Protein AF-A0A1H9F675-F1 (afdb_monomer_lite)

Foldseek 3Di:
DCVDPVVVVVVVLVVQCVDPVRNVVSVVVVVVVPCPPPD

pLDDT: mean 89.27, std 13.22, range [48.09, 98.0]

Sequence (39 aa):
DCGSKIGFLTANVVYALDRDDIREGFLKELRKLDLDDHL

Structure (mmCIF, N/CA/C/O backbone):
data_AF-A0A1H9F675-F1
#
_entry.id   AF-A0A1H9F675-F1
#
loop_
_atom_site.group_PDB
_atom_site.id
_atom_site.type_symbol
_atom_site.label_atom_id
_atom_site.l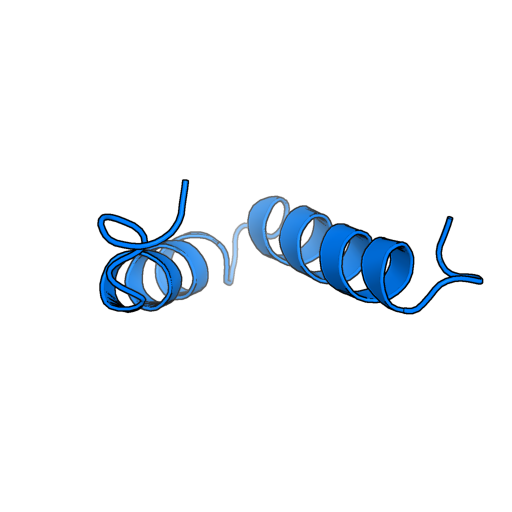abel_alt_id
_atom_site.label_comp_id
_atom_site.label_asym_id
_atom_site.label_entity_id
_atom_site.label_seq_id
_atom_site.pdbx_PDB_ins_code
_atom_site.Cartn_x
_atom_site.Cartn_y
_atom_site.Cartn_z
_atom_site.occupancy
_atom_site.B_iso_or_equiv
_atom_site.auth_seq_id
_atom_site.auth_comp_id
_atom_site.auth_asym_id
_atom_site.auth_atom_id
_atom_site.pdbx_PDB_model_num
ATOM 1 N N . ASP A 1 1 ? 4.562 2.260 -13.543 1.00 76.50 1 ASP A N 1
ATOM 2 C CA . ASP A 1 1 ? 5.955 2.416 -13.998 1.00 76.50 1 ASP A CA 1
ATOM 3 C C . ASP A 1 1 ? 6.835 2.784 -12.810 1.00 76.50 1 ASP A C 1
ATOM 5 O O . ASP A 1 1 ? 6.839 3.934 -12.395 1.00 76.50 1 ASP A O 1
ATOM 9 N N . CYS A 1 2 ? 7.559 1.823 -12.239 1.00 86.00 2 CYS A N 1
ATOM 10 C CA . CYS A 1 2 ? 8.467 2.102 -11.121 1.00 86.00 2 CYS A CA 1
ATOM 11 C C . CYS A 1 2 ? 9.788 2.765 -11.558 1.00 86.00 2 CYS A C 1
ATOM 13 O O . CYS A 1 2 ? 10.621 3.050 -10.704 1.00 86.00 2 CYS A O 1
ATOM 15 N N . GLY A 1 3 ? 9.991 3.019 -12.859 1.00 86.81 3 GLY A N 1
ATOM 16 C CA . GLY A 1 3 ? 11.136 3.765 -13.384 1.00 86.81 3 GLY A CA 1
ATOM 17 C C . GLY A 1 3 ? 11.058 5.273 -13.127 1.00 86.81 3 GLY A C 1
ATOM 18 O O . GLY A 1 3 ? 12.070 5.965 -13.220 1.00 86.81 3 GLY A O 1
ATOM 19 N N . SER A 1 4 ? 9.883 5.790 -12.749 1.00 95.19 4 SER A N 1
ATOM 20 C CA . SER A 1 4 ? 9.682 7.185 -12.349 1.00 95.19 4 SER A CA 1
ATOM 21 C C . SER A 1 4 ? 9.446 7.318 -10.843 1.00 95.19 4 SER A C 1
ATOM 23 O O . SER A 1 4 ? 8.887 6.429 -10.201 1.00 95.19 4 SER A O 1
ATOM 25 N N . LYS A 1 5 ? 9.821 8.470 -10.267 1.00 94.19 5 LYS A N 1
ATOM 26 C CA . LYS A 1 5 ? 9.612 8.761 -8.835 1.00 94.19 5 LYS A CA 1
ATOM 27 C C . LYS A 1 5 ? 8.139 8.659 -8.437 1.00 94.19 5 LYS A C 1
ATOM 29 O O . LYS A 1 5 ? 7.820 8.051 -7.421 1.00 94.19 5 LYS A O 1
ATOM 34 N N . ILE A 1 6 ? 7.251 9.224 -9.256 1.00 95.75 6 ILE A N 1
ATOM 35 C CA . ILE A 1 6 ? 5.808 9.167 -9.013 1.00 95.75 6 ILE A CA 1
ATOM 36 C C . ILE A 1 6 ? 5.319 7.728 -9.092 1.00 95.7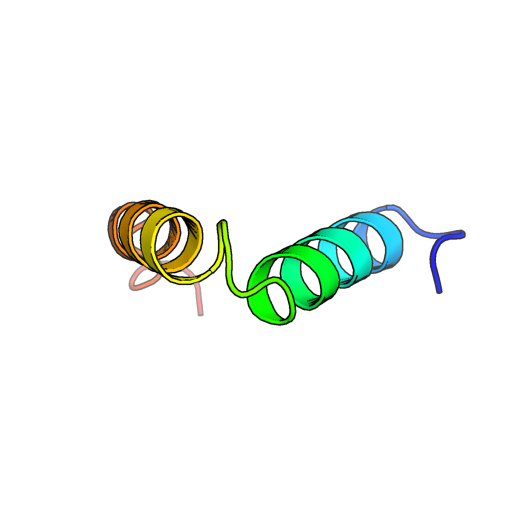5 6 ILE A C 1
ATOM 38 O O . ILE A 1 6 ? 4.684 7.259 -8.157 1.00 95.75 6 ILE A O 1
ATOM 42 N N . GLY A 1 7 ? 5.669 6.991 -10.146 1.00 95.62 7 GLY A N 1
ATOM 43 C CA . GLY A 1 7 ? 5.183 5.626 -10.284 1.00 95.62 7 GLY A CA 1
ATOM 44 C C . GLY A 1 7 ? 5.742 4.658 -9.235 1.00 95.62 7 GLY A C 1
ATOM 45 O O . GLY A 1 7 ? 5.028 3.737 -8.843 1.00 95.62 7 GLY A O 1
ATOM 46 N N . PHE A 1 8 ? 6.946 4.895 -8.702 1.00 96.06 8 PHE A N 1
ATOM 47 C CA . PHE A 1 8 ? 7.455 4.179 -7.528 1.00 96.06 8 PHE A CA 1
ATOM 48 C C . PHE A 1 8 ? 6.592 4.435 -6.282 1.00 96.06 8 PHE A C 1
ATOM 50 O O . PHE A 1 8 ? 6.199 3.488 -5.600 1.00 96.06 8 PHE A O 1
ATOM 57 N N . LEU A 1 9 ? 6.255 5.696 -5.994 1.00 95.75 9 LEU A N 1
ATOM 58 C CA . LEU A 1 9 ? 5.405 6.040 -4.849 1.00 95.75 9 LEU A CA 1
ATOM 59 C C . LEU A 1 9 ? 3.983 5.493 -5.018 1.00 95.75 9 LEU A C 1
ATOM 61 O O . LEU A 1 9 ? 3.457 4.878 -4.094 1.00 95.75 9 LEU A O 1
ATOM 65 N N . THR A 1 10 ? 3.393 5.629 -6.208 1.00 96.25 10 THR A N 1
ATOM 66 C CA . THR A 1 10 ? 2.074 5.063 -6.521 1.00 96.25 10 THR A CA 1
ATOM 67 C C . THR A 1 10 ? 2.051 3.552 -6.306 1.00 96.25 10 THR A C 1
ATOM 69 O O . THR A 1 10 ? 1.123 3.046 -5.682 1.00 96.25 10 THR A O 1
ATOM 72 N N . ALA A 1 11 ? 3.080 2.826 -6.758 1.00 97.25 11 ALA A N 1
ATOM 73 C CA . ALA A 1 11 ? 3.159 1.380 -6.565 1.00 97.25 11 ALA A CA 1
ATOM 74 C C . ALA A 1 11 ? 3.205 0.991 -5.079 1.00 97.25 11 ALA A C 1
ATOM 76 O O . ALA A 1 11 ? 2.523 0.052 -4.680 1.00 97.25 11 ALA A O 1
ATOM 77 N N . ASN A 1 12 ? 3.949 1.732 -4.251 1.00 96.12 12 ASN A N 1
ATOM 78 C CA . ASN A 1 12 ? 4.007 1.480 -2.809 1.00 96.12 12 ASN A CA 1
ATOM 79 C C . ASN A 1 12 ? 2.667 1.760 -2.115 1.00 96.12 12 ASN A C 1
ATOM 81 O O . ASN A 1 12 ? 2.246 0.972 -1.273 1.00 96.12 12 ASN A O 1
ATOM 85 N N . VAL A 1 13 ? 1.976 2.843 -2.487 1.00 96.31 13 VAL A N 1
ATOM 86 C CA . VAL A 1 13 ? 0.644 3.163 -1.947 1.00 96.31 13 VAL A CA 1
ATOM 87 C C . VAL A 1 13 ? -0.360 2.068 -2.304 1.00 96.31 13 VAL A C 1
ATOM 89 O O . VAL A 1 13 ? -1.059 1.577 -1.424 1.00 96.31 13 VAL A O 1
ATOM 92 N N . VAL A 1 14 ? -0.403 1.642 -3.571 1.00 96.75 14 VAL A N 1
ATOM 93 C CA . VAL A 1 14 ? -1.297 0.559 -4.013 1.00 96.75 14 VAL A CA 1
ATOM 94 C C . VAL A 1 14 ? -0.968 -0.745 -3.290 1.00 96.75 14 VAL A C 1
ATOM 96 O O . VAL A 1 14 ? -1.868 -1.394 -2.770 1.00 96.75 14 VAL A O 1
ATOM 99 N N . TYR A 1 15 ? 0.316 -1.096 -3.191 1.00 97.19 15 TYR A N 1
ATOM 100 C CA . TYR A 1 15 ? 0.755 -2.307 -2.501 1.00 97.19 15 TYR A CA 1
ATOM 101 C C . TYR A 1 15 ? 0.371 -2.306 -1.014 1.00 97.19 15 TYR A C 1
ATOM 103 O O . TYR A 1 15 ? -0.100 -3.314 -0.497 1.00 97.19 15 TYR A O 1
ATOM 111 N N . ALA A 1 16 ? 0.518 -1.173 -0.322 1.00 97.44 16 ALA A N 1
ATOM 112 C CA . ALA A 1 16 ? 0.131 -1.052 1.082 1.00 97.44 16 ALA A CA 1
ATOM 113 C C . ALA A 1 16 ? -1.388 -1.179 1.298 1.00 97.44 16 ALA A C 1
ATOM 115 O O . ALA A 1 16 ? -1.824 -1.681 2.332 1.00 97.44 16 ALA A O 1
ATOM 11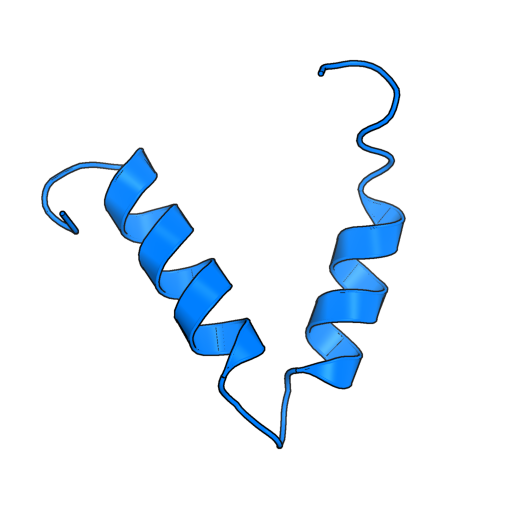6 N N . LEU A 1 17 ? -2.197 -0.752 0.324 1.00 96.75 17 LEU A N 1
ATOM 117 C CA . LEU A 1 17 ? -3.657 -0.863 0.377 1.00 96.75 17 LEU A CA 1
ATOM 118 C C . LEU A 1 17 ? -4.184 -2.276 0.076 1.00 96.75 17 LEU A C 1
ATOM 120 O O . LEU A 1 17 ? -5.322 -2.567 0.441 1.00 96.75 17 LEU A O 1
ATOM 124 N N . ASP A 1 18 ? -3.379 -3.129 -0.561 1.00 98.00 18 ASP A N 1
ATOM 125 C CA . ASP A 1 18 ? -3.713 -4.524 -0.901 1.00 98.00 18 ASP A CA 1
ATOM 126 C C . ASP A 1 18 ? -3.298 -5.526 0.198 1.00 98.00 18 ASP A C 1
ATOM 128 O O . ASP A 1 18 ? -3.548 -6.724 0.110 1.00 98.00 18 ASP A O 1
ATOM 132 N N . ARG A 1 19 ? -2.635 -5.044 1.256 1.00 97.81 19 ARG A N 1
ATOM 133 C CA . ARG A 1 19 ? -2.100 -5.861 2.352 1.00 97.81 19 ARG A CA 1
ATOM 134 C C . ARG A 1 19 ? -3.021 -5.856 3.572 1.00 97.81 19 ARG A C 1
ATOM 136 O O . ARG A 1 19 ? -3.060 -4.870 4.308 1.00 97.81 19 ARG A O 1
ATOM 143 N N . ASP A 1 20 ? -3.688 -6.977 3.841 1.00 97.56 20 ASP A N 1
ATOM 144 C CA . ASP A 1 20 ? -4.647 -7.129 4.954 1.00 97.56 20 ASP A CA 1
ATOM 145 C C . ASP A 1 20 ? -4.082 -6.756 6.338 1.00 97.56 20 ASP A C 1
ATOM 147 O O . ASP A 1 20 ? -4.800 -6.239 7.191 1.00 97.56 20 ASP A O 1
ATOM 151 N N . ASP A 1 21 ? -2.788 -6.985 6.570 1.00 97.75 21 ASP A N 1
ATOM 152 C CA . ASP A 1 21 ? -2.124 -6.758 7.856 1.00 97.75 21 ASP A CA 1
ATOM 153 C C . ASP A 1 21 ? -1.803 -5.283 8.147 1.00 97.75 21 ASP A C 1
ATOM 155 O O . ASP A 1 21 ? -1.669 -4.906 9.312 1.00 97.75 21 ASP A O 1
ATOM 159 N N . ILE A 1 22 ? -1.693 -4.436 7.117 1.00 96.94 22 ILE A N 1
ATOM 160 C CA . ILE A 1 22 ? -1.293 -3.024 7.272 1.00 96.94 22 ILE A CA 1
ATOM 161 C C . ILE A 1 22 ? -2.301 -2.024 6.703 1.00 96.94 22 ILE A C 1
ATOM 163 O O . ILE A 1 22 ? -2.254 -0.852 7.082 1.00 96.94 22 ILE A O 1
ATOM 167 N N . ARG A 1 23 ? -3.228 -2.459 5.843 1.00 97.56 23 ARG A N 1
ATOM 168 C CA . ARG A 1 23 ? -4.179 -1.603 5.119 1.00 97.56 23 ARG A CA 1
ATOM 169 C C . ARG A 1 23 ? -4.930 -0.633 6.024 1.00 97.56 23 ARG A C 1
ATOM 171 O O . ARG A 1 23 ? -4.955 0.567 5.755 1.00 97.56 23 ARG A O 1
ATOM 178 N N . GLU A 1 24 ? -5.523 -1.133 7.105 1.00 97.06 24 GLU A N 1
ATOM 179 C CA . GLU A 1 24 ? -6.328 -0.304 8.011 1.00 97.06 24 GLU A CA 1
ATOM 180 C C . GLU A 1 24 ? -5.480 0.741 8.748 1.00 97.06 24 GLU A C 1
ATOM 182 O O . GLU A 1 24 ? -5.878 1.903 8.875 1.00 97.06 24 GLU A O 1
ATOM 187 N N . GLY A 1 25 ? -4.270 0.364 9.175 1.00 96.69 25 GLY A N 1
ATOM 188 C CA . GLY A 1 25 ? -3.311 1.300 9.763 1.00 96.69 25 GLY A CA 1
ATOM 189 C C . GLY A 1 25 ? -2.861 2.360 8.759 1.00 96.69 25 GLY A C 1
ATOM 190 O O . GLY A 1 25 ? -2.839 3.547 9.075 1.00 96.69 25 GLY A O 1
ATOM 191 N N . PHE A 1 26 ? -2.581 1.950 7.524 1.00 96.44 26 PHE A N 1
ATOM 192 C CA . PHE A 1 26 ? -2.142 2.840 6.456 1.00 96.44 26 PHE A CA 1
ATOM 193 C C . PHE A 1 26 ? -3.221 3.863 6.066 1.00 96.44 26 PHE A C 1
ATOM 195 O O . PHE A 1 26 ? -2.935 5.057 5.983 1.00 96.44 26 PHE A O 1
ATOM 202 N N . LEU A 1 27 ? -4.484 3.438 5.925 1.00 94.75 27 LEU A N 1
ATOM 203 C CA . LEU A 1 27 ? -5.619 4.337 5.673 1.00 94.75 27 LEU A CA 1
ATOM 204 C C . LEU A 1 27 ? -5.810 5.366 6.792 1.00 94.75 27 LEU A C 1
ATOM 206 O O . LEU A 1 27 ? -6.146 6.520 6.521 1.00 94.75 27 LEU A O 1
ATOM 210 N N . LYS A 1 28 ? -5.598 4.969 8.052 1.00 95.56 28 LYS A N 1
ATOM 211 C CA . LYS A 1 28 ? -5.679 5.887 9.193 1.00 95.56 28 LYS A CA 1
ATOM 212 C C . LYS A 1 28 ? -4.623 6.986 9.115 1.00 95.56 28 LYS A C 1
ATOM 214 O O . LYS A 1 28 ? -4.941 8.132 9.418 1.00 95.56 28 LYS A O 1
ATOM 219 N N . GLU A 1 29 ? -3.399 6.65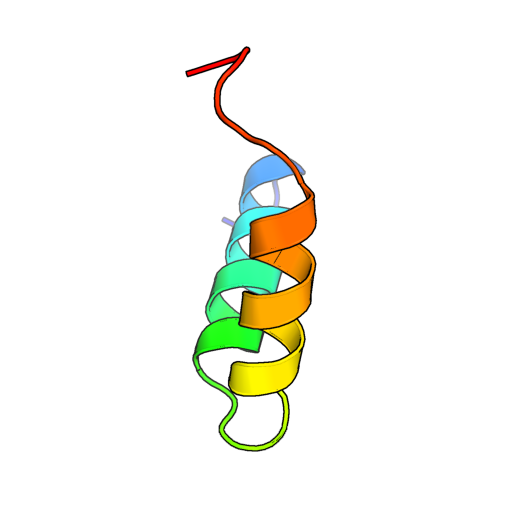4 8.716 1.00 94.56 29 GLU A N 1
ATOM 220 C CA . GLU A 1 29 ? -2.333 7.645 8.549 1.00 94.56 29 GLU A CA 1
ATOM 221 C C . GLU A 1 29 ? -2.579 8.549 7.335 1.00 94.56 29 GLU A C 1
ATOM 223 O O . GLU A 1 29 ? -2.441 9.762 7.461 1.00 94.56 29 GLU A O 1
ATOM 228 N N . LEU A 1 30 ? -3.045 8.004 6.201 1.00 91.88 30 LEU A N 1
ATOM 229 C CA . LEU A 1 30 ? -3.402 8.807 5.021 1.00 91.88 30 LEU A CA 1
ATOM 230 C C . LEU A 1 30 ? -4.466 9.867 5.332 1.00 91.88 30 LEU A C 1
ATOM 232 O O . LEU A 1 30 ? -4.357 10.997 4.868 1.00 91.88 30 LEU A O 1
ATOM 236 N N . ARG A 1 31 ? -5.465 9.540 6.161 1.00 89.50 31 ARG A N 1
ATOM 237 C CA . ARG A 1 31 ? -6.511 10.492 6.580 1.00 89.50 31 ARG A CA 1
ATOM 238 C C . ARG A 1 31 ? -5.982 11.678 7.394 1.00 89.50 31 ARG A C 1
ATOM 240 O O . ARG A 1 31 ? -6.684 12.673 7.502 1.00 89.50 31 ARG A O 1
ATOM 247 N N . LYS A 1 32 ? -4.780 11.592 7.974 1.00 91.56 32 LYS A N 1
ATOM 248 C CA . LYS A 1 32 ? -4.156 12.712 8.702 1.00 91.56 32 LYS A CA 1
ATOM 249 C C . LYS A 1 32 ? -3.471 13.716 7.780 1.00 91.56 32 LYS A C 1
ATOM 251 O O . LYS A 1 32 ? -3.091 14.778 8.253 1.00 91.56 32 LYS A O 1
ATOM 256 N N . LEU A 1 33 ? -3.264 13.365 6.508 1.00 87.12 33 LEU A N 1
ATOM 257 C CA . LEU A 1 33 ? -2.508 14.188 5.563 1.00 87.12 33 LEU A CA 1
ATOM 258 C C . LEU A 1 33 ? -3.290 15.393 5.024 1.00 87.12 33 LEU A C 1
ATOM 260 O O . LEU A 1 33 ? -2.732 16.096 4.194 1.00 87.12 33 LEU A O 1
ATOM 264 N N . ASP A 1 34 ? -4.529 15.611 5.486 1.00 71.50 34 ASP A N 1
ATOM 265 C CA . ASP A 1 34 ? -5.386 16.766 5.179 1.00 71.50 34 ASP A CA 1
ATOM 266 C C . ASP A 1 34 ? -5.227 17.270 3.734 1.00 71.50 34 ASP A C 1
ATOM 268 O O . ASP A 1 34 ? -4.669 18.330 3.458 1.00 71.50 34 ASP A O 1
ATOM 272 N N . LEU A 1 35 ? -5.647 16.429 2.784 1.00 69.06 35 LEU A N 1
ATOM 273 C CA . LEU A 1 35 ? -5.455 16.653 1.346 1.00 69.06 35 LEU A CA 1
ATOM 274 C C . LEU A 1 35 ? -6.384 17.742 0.770 1.00 69.06 35 LEU A C 1
ATOM 276 O O . LEU A 1 35 ? -6.398 17.935 -0.446 1.00 69.06 35 LEU A O 1
ATOM 280 N N . ASP A 1 36 ? -7.148 18.434 1.618 1.00 62.88 36 ASP A N 1
ATOM 281 C CA . ASP A 1 36 ? -8.205 19.370 1.223 1.00 62.88 36 ASP A CA 1
ATOM 282 C C . ASP A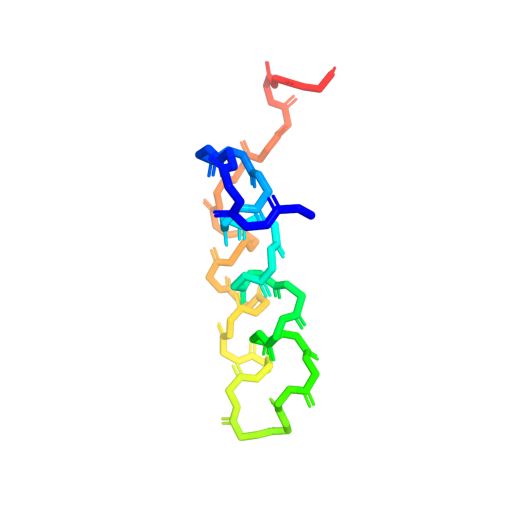 1 36 ? -7.680 20.681 0.601 1.00 62.88 36 ASP A C 1
ATOM 284 O O . ASP A 1 36 ? -8.440 21.362 -0.082 1.00 62.88 36 ASP A O 1
ATOM 288 N N . ASP A 1 37 ? -6.391 21.023 0.747 1.00 57.50 37 ASP A N 1
ATOM 289 C CA . ASP A 1 37 ? -5.849 22.312 0.266 1.00 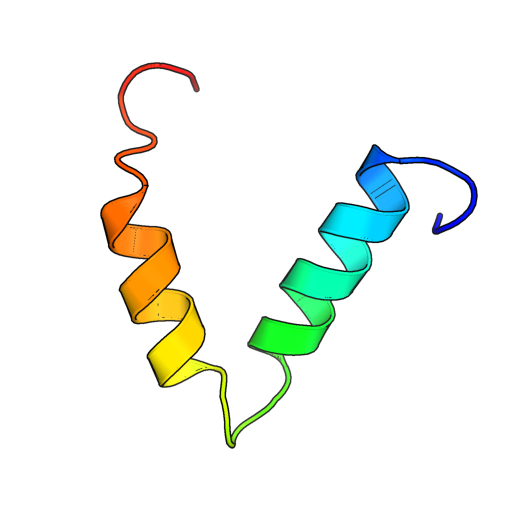57.50 37 ASP A CA 1
ATOM 290 C C . ASP A 1 37 ? -5.171 22.261 -1.126 1.00 57.50 37 ASP A C 1
ATOM 292 O O . ASP A 1 37 ? -4.770 23.298 -1.662 1.00 57.50 37 ASP A O 1
ATOM 296 N N . HIS A 1 38 ? -5.017 21.080 -1.750 1.00 55.66 38 HIS A N 1
ATOM 297 C CA . HIS A 1 38 ? -4.176 20.914 -2.957 1.00 55.66 38 HIS A CA 1
ATOM 298 C C . HIS A 1 38 ? -4.701 19.945 -4.043 1.00 55.66 38 HIS A C 1
ATOM 300 O O . HIS A 1 38 ? -3.896 19.415 -4.817 1.00 55.66 38 HIS A O 1
ATOM 306 N N . LEU A 1 39 ? -6.018 19.729 -4.149 1.00 48.09 39 LEU A N 1
ATOM 307 C CA . LEU A 1 39 ? -6.636 18.989 -5.267 1.00 48.09 39 LEU A CA 1
ATOM 308 C C . LEU A 1 39 ? -7.314 19.905 -6.293 1.00 48.09 39 LEU A C 1
ATOM 310 O O . LEU A 1 39 ? -8.101 20.785 -5.884 1.00 48.09 39 LEU A O 1
#

Radius of gyration: 11.66 Å; chains: 1; bounding box: 19×29×24 Å

Secondary structure (DSSP, 8-state):
-TTSHHHHHHHHHHHHHT-TTTHHHHHHHHGGG-GGG--